Protein AF-A0A2W0CKG5-F1 (afdb_monomer_lite)

Structure (mmCIF, N/CA/C/O backbone):
data_AF-A0A2W0CKG5-F1
#
_entry.id   AF-A0A2W0CKG5-F1
#
loop_
_atom_site.group_PDB
_atom_site.id
_atom_site.type_symbol
_atom_site.label_atom_id
_atom_site.label_alt_id
_atom_site.label_comp_id
_atom_site.label_asym_id
_atom_site.label_entity_id
_atom_site.label_seq_id
_atom_site.pdbx_PDB_ins_code
_atom_site.Cartn_x
_atom_site.Cartn_y
_atom_site.Cartn_z
_atom_site.occupancy
_atom_site.B_iso_or_equiv
_atom_site.auth_seq_id
_atom_site.auth_comp_id
_atom_site.auth_asym_id
_atom_site.auth_atom_id
_atom_site.pdbx_PDB_model_num
ATOM 1 N N . MET A 1 1 ? 2.439 -8.573 1.326 1.00 82.44 1 MET A N 1
ATOM 2 C CA . MET A 1 1 ? 1.700 -9.614 0.577 1.00 82.44 1 MET A CA 1
ATOM 3 C C . MET A 1 1 ? 0.282 -9.139 0.289 1.00 82.44 1 MET A C 1
ATOM 5 O O . MET A 1 1 ? -0.323 -8.518 1.151 1.00 82.44 1 MET A O 1
ATOM 9 N N . ILE A 1 2 ? -0.257 -9.429 -0.896 1.00 81.19 2 ILE A N 1
ATOM 10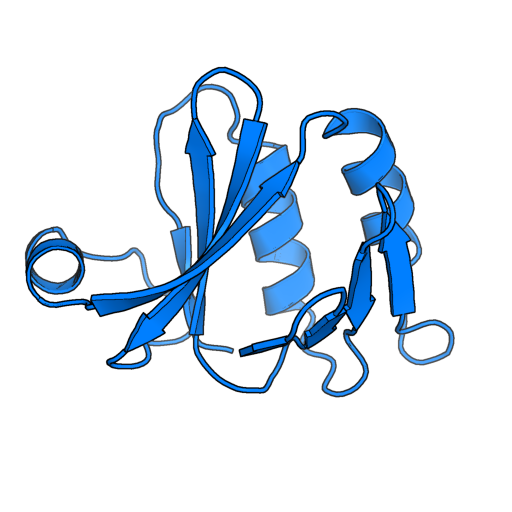 C CA . ILE A 1 2 ? -1.666 -9.159 -1.233 1.00 81.19 2 ILE A CA 1
ATOM 11 C C . ILE A 1 2 ? -2.391 -10.503 -1.351 1.00 81.19 2 ILE A C 1
ATOM 13 O O . ILE A 1 2 ? -1.943 -11.381 -2.090 1.00 81.19 2 ILE A O 1
ATOM 17 N N . ASN A 1 3 ? -3.503 -10.670 -0.643 1.00 83.94 3 ASN A N 1
ATOM 18 C CA . ASN A 1 3 ? -4.336 -11.869 -0.624 1.00 83.94 3 ASN A CA 1
ATOM 19 C C . ASN A 1 3 ? -5.791 -11.463 -0.784 1.00 83.94 3 ASN A C 1
ATOM 21 O O . ASN A 1 3 ? -6.326 -10.940 0.170 1.00 83.94 3 ASN A O 1
ATOM 25 N N . GLU A 1 4 ? -6.399 -11.709 -1.948 1.00 82.69 4 GLU A N 1
ATOM 26 C CA . GLU A 1 4 ? -7.819 -11.425 -2.227 1.00 82.69 4 GLU A CA 1
ATOM 27 C C . GLU A 1 4 ? -8.270 -10.031 -1.757 1.00 82.69 4 GLU A C 1
ATOM 29 O O . GLU A 1 4 ? -8.083 -9.064 -2.493 1.00 82.69 4 GLU A O 1
ATOM 34 N N . ASP A 1 5 ? -8.808 -9.931 -0.545 1.00 88.31 5 ASP A N 1
ATOM 35 C CA . ASP A 1 5 ? -9.335 -8.735 0.106 1.00 88.31 5 ASP A CA 1
ATOM 36 C C . ASP A 1 5 ? -8.412 -8.145 1.191 1.00 88.31 5 ASP A C 1
ATOM 38 O O . ASP A 1 5 ? -8.805 -7.220 1.891 1.00 88.31 5 ASP A O 1
ATOM 42 N N . ARG A 1 6 ? -7.187 -8.644 1.369 1.00 90.56 6 ARG A N 1
ATOM 43 C CA . ARG A 1 6 ? -6.262 -8.237 2.437 1.00 90.56 6 ARG A CA 1
ATOM 44 C C . ARG A 1 6 ? -4.865 -7.918 1.917 1.00 90.56 6 ARG A C 1
ATOM 46 O O . ARG A 1 6 ? -4.217 -8.722 1.246 1.00 90.56 6 ARG A O 1
ATOM 53 N N . ILE A 1 7 ? -4.354 -6.753 2.298 1.00 88.56 7 ILE A N 1
ATOM 54 C CA . ILE A 1 7 ? -2.980 -6.313 2.052 1.00 88.56 7 ILE A CA 1
ATOM 55 C C . ILE A 1 7 ? -2.237 -6.364 3.377 1.00 88.56 7 ILE A C 1
ATOM 57 O O . ILE A 1 7 ? -2.448 -5.526 4.248 1.00 88.56 7 ILE A O 1
ATOM 61 N N . VAL A 1 8 ? -1.367 -7.360 3.513 1.00 87.31 8 VAL A N 1
ATOM 62 C CA . VAL A 1 8 ? -0.539 -7.571 4.702 1.00 87.31 8 VAL A CA 1
ATOM 63 C C . VAL A 1 8 ? 0.813 -6.903 4.488 1.00 87.31 8 VAL A C 1
ATOM 65 O O . VAL A 1 8 ? 1.626 -7.360 3.673 1.00 87.31 8 VAL A O 1
ATOM 68 N N . PHE A 1 9 ? 1.043 -5.813 5.209 1.00 82.25 9 PHE A N 1
ATOM 69 C CA . PHE A 1 9 ? 2.326 -5.124 5.281 1.00 82.25 9 PHE A CA 1
ATOM 70 C C . PHE A 1 9 ? 3.268 -5.901 6.218 1.00 82.25 9 PHE A C 1
ATOM 72 O O . PHE A 1 9 ? 2.821 -6.645 7.089 1.00 82.25 9 PHE A O 1
ATOM 79 N N . GLY A 1 10 ? 4.581 -5.817 5.996 1.00 73.12 10 GLY A N 1
ATOM 80 C CA . GLY A 1 10 ? 5.568 -6.597 6.759 1.00 73.12 10 GLY A CA 1
ATOM 81 C C . GLY A 1 10 ? 5.867 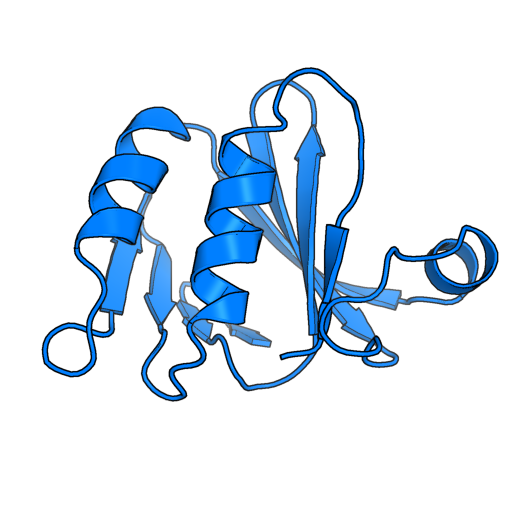-7.997 6.206 1.00 73.12 10 GLY A C 1
ATOM 82 O O . GLY A 1 10 ? 6.768 -8.667 6.694 1.00 73.12 10 GLY A O 1
ATOM 83 N N . MET A 1 11 ? 5.138 -8.461 5.183 1.00 75.50 11 MET A N 1
ATOM 84 C CA . MET A 1 11 ? 5.318 -9.795 4.590 1.00 75.50 11 MET A CA 1
ATOM 85 C C . MET A 1 11 ? 5.603 -9.696 3.086 1.00 75.50 11 MET A C 1
ATOM 87 O O . MET A 1 11 ? 4.704 -9.888 2.263 1.00 75.50 11 MET A O 1
ATOM 91 N N . GLY A 1 12 ? 6.842 -9.355 2.727 1.00 75.50 12 GLY A N 1
ATOM 92 C CA . GLY A 1 12 ? 7.289 -9.141 1.342 1.00 75.50 12 GLY A CA 1
ATOM 93 C C . GLY A 1 12 ? 7.306 -7.666 0.930 1.00 75.50 12 GLY A C 1
ATOM 94 O O . GLY A 1 12 ? 7.139 -6.780 1.758 1.00 75.50 12 GLY A O 1
ATOM 95 N N . THR A 1 13 ? 7.506 -7.400 -0.360 1.00 78.50 13 THR A N 1
ATOM 96 C CA . THR A 1 13 ? 7.707 -6.040 -0.894 1.00 78.50 13 THR A CA 1
ATOM 97 C C . THR A 1 13 ? 6.439 -5.542 -1.583 1.00 78.50 13 THR A C 1
ATOM 99 O O . THR A 1 13 ? 5.945 -6.185 -2.510 1.00 78.50 13 THR A O 1
ATOM 102 N N . ILE A 1 14 ? 5.888 -4.417 -1.115 1.00 80.69 14 ILE A N 1
ATOM 103 C CA . ILE A 1 14 ? 4.726 -3.752 -1.721 1.00 80.69 14 ILE A CA 1
ATOM 104 C C . ILE A 1 14 ? 5.194 -2.453 -2.372 1.00 80.69 14 ILE A C 1
ATOM 106 O O . ILE A 1 14 ? 5.475 -1.470 -1.697 1.00 80.69 14 ILE A O 1
ATOM 110 N N . LEU A 1 15 ? 5.242 -2.413 -3.697 1.00 78.62 15 LEU A N 1
ATOM 111 C CA . LEU A 1 15 ? 5.468 -1.170 -4.416 1.00 78.62 15 LEU A CA 1
ATOM 112 C C . LEU A 1 15 ? 4.205 -0.309 -4.375 1.00 78.62 15 LEU A C 1
ATOM 114 O O . LEU A 1 15 ? 3.111 -0.785 -4.683 1.00 78.62 15 LEU A O 1
ATOM 118 N N . VAL A 1 16 ? 4.377 0.958 -4.003 1.00 77.00 16 VAL A N 1
ATOM 119 C CA . VAL A 1 16 ? 3.303 1.947 -3.938 1.00 77.00 16 VAL A CA 1
ATOM 120 C C . VAL A 1 16 ? 3.472 2.907 -5.110 1.00 77.00 16 VAL A C 1
ATOM 122 O O . VAL A 1 16 ? 4.473 3.620 -5.216 1.00 77.00 16 VAL A O 1
ATOM 125 N N . GLY A 1 17 ? 2.492 2.920 -6.007 1.00 74.69 17 GLY A N 1
ATOM 126 C CA . GLY A 1 17 ? 2.468 3.787 -7.179 1.00 74.69 17 GLY A CA 1
ATOM 127 C C . GLY A 1 17 ? 1.149 4.533 -7.302 1.00 74.69 17 GLY A C 1
ATOM 128 O O . GLY A 1 17 ? 0.147 4.163 -6.695 1.00 74.69 17 GLY A O 1
ATOM 129 N N . THR A 1 18 ? 1.138 5.584 -8.114 1.00 70.88 18 THR A N 1
ATOM 130 C CA . THR A 1 18 ? -0.100 6.241 -8.536 1.00 70.88 18 THR A CA 1
ATOM 131 C C . THR A 1 18 ? -0.187 6.253 -10.055 1.00 70.88 18 THR A C 1
ATOM 133 O O . THR A 1 18 ? 0.789 6.547 -10.746 1.00 70.88 18 THR A O 1
ATOM 136 N N . TYR A 1 19 ? -1.360 5.919 -10.587 1.00 71.56 19 TYR A N 1
ATOM 137 C CA . TYR A 1 19 ? -1.649 5.958 -12.019 1.00 71.56 19 TYR A CA 1
ATOM 138 C C . TYR A 1 19 ? -3.057 6.505 -12.240 1.00 71.56 19 TYR A C 1
ATOM 140 O O . TYR A 1 19 ? -4.004 6.026 -11.625 1.00 71.56 19 TYR A O 1
ATOM 148 N N . ALA A 1 20 ? -3.205 7.521 -13.095 1.00 75.88 20 ALA A N 1
ATOM 149 C CA . ALA A 1 20 ? -4.506 8.094 -13.467 1.00 75.88 20 ALA A CA 1
ATOM 150 C C . ALA A 1 20 ? -5.442 8.397 -12.269 1.00 75.88 20 ALA A C 1
ATOM 152 O O . ALA A 1 20 ? -6.621 8.051 -12.296 1.00 75.88 20 ALA A O 1
ATOM 153 N N . LEU A 1 21 ? -4.916 9.035 -11.211 1.00 73.69 21 LEU A N 1
ATOM 154 C CA . LEU A 1 21 ? -5.638 9.330 -9.955 1.00 73.69 21 LEU A CA 1
ATOM 155 C C . LEU A 1 21 ? -6.083 8.093 -9.155 1.00 73.69 21 LEU A C 1
ATOM 157 O O . LEU A 1 21 ? -6.994 8.173 -8.335 1.00 73.69 21 LEU A O 1
ATOM 161 N N . THR A 1 22 ? -5.439 6.952 -9.373 1.00 81.62 22 THR A N 1
ATOM 162 C CA . THR A 1 22 ? -5.629 5.744 -8.569 1.00 81.62 22 THR A CA 1
ATOM 163 C C . THR A 1 22 ? -4.342 5.391 -7.842 1.00 81.62 22 THR A C 1
ATOM 165 O O . THR A 1 22 ? -3.250 5.603 -8.375 1.00 81.62 22 THR A O 1
ATOM 168 N N . LEU A 1 23 ? -4.466 4.875 -6.622 1.00 83.06 23 LEU A N 1
ATOM 169 C CA . LEU A 1 23 ? -3.362 4.261 -5.898 1.00 83.06 23 LEU A CA 1
ATOM 170 C C . LEU A 1 23 ? -3.237 2.813 -6.357 1.00 83.06 23 LEU A C 1
ATOM 172 O O . LEU A 1 23 ? -4.219 2.074 -6.353 1.00 83.06 23 LEU A O 1
ATOM 176 N N . GLU A 1 24 ? -2.027 2.400 -6.695 1.00 85.94 24 GLU A N 1
ATOM 177 C CA . GLU A 1 24 ? -1.694 1.023 -7.019 1.00 85.94 24 GLU A CA 1
ATOM 178 C C . GLU A 1 24 ? -0.739 0.469 -5.968 1.00 85.94 24 GLU A C 1
ATOM 180 O O . GLU A 1 24 ? 0.317 1.043 -5.698 1.00 85.94 24 GLU A O 1
ATOM 185 N N . LEU A 1 25 ? -1.115 -0.665 -5.386 1.00 86.00 25 LEU A N 1
ATOM 186 C CA . LEU A 1 25 ? -0.277 -1.446 -4.489 1.00 86.00 25 LEU A CA 1
ATOM 187 C C . LEU A 1 25 ? 0.086 -2.742 -5.200 1.00 86.00 25 LEU A C 1
ATOM 189 O O . LEU A 1 25 ? -0.795 -3.505 -5.596 1.00 86.00 25 LEU A O 1
ATOM 193 N N . MET A 1 26 ? 1.378 -2.983 -5.390 1.00 86.31 26 MET A N 1
ATOM 194 C CA . MET A 1 26 ? 1.884 -4.131 -6.139 1.00 86.31 26 MET A CA 1
ATOM 195 C C . MET A 1 26 ? 2.788 -4.974 -5.256 1.00 86.31 26 MET A C 1
ATOM 197 O O . MET A 1 26 ? 3.830 -4.513 -4.810 1.00 86.31 26 MET A O 1
ATOM 201 N N . HIS A 1 27 ? 2.405 -6.223 -5.018 1.00 87.31 27 HIS A N 1
ATOM 202 C CA . HIS A 1 27 ? 3.289 -7.206 -4.407 1.00 87.31 27 HIS A CA 1
ATOM 203 C C . HIS A 1 27 ? 4.279 -7.703 -5.458 1.00 87.31 27 HIS A C 1
ATOM 205 O O . HIS A 1 27 ? 3.834 -8.183 -6.502 1.00 87.31 27 HIS A O 1
ATOM 211 N N . ILE A 1 28 ? 5.580 -7.586 -5.197 1.00 85.31 28 ILE A N 1
ATOM 212 C CA . ILE A 1 28 ? 6.632 -7.863 -6.185 1.00 85.31 28 ILE A CA 1
ATOM 213 C C . ILE A 1 28 ? 7.676 -8.878 -5.701 1.00 85.31 28 ILE A C 1
ATOM 215 O O . ILE A 1 28 ? 7.817 -9.101 -4.500 1.00 85.31 28 ILE A O 1
ATOM 219 N N . ASP A 1 29 ? 8.392 -9.468 -6.660 1.00 83.62 29 ASP A N 1
ATOM 220 C CA . ASP A 1 29 ? 9.514 -10.400 -6.481 1.00 83.62 29 ASP A CA 1
ATOM 221 C C . ASP A 1 29 ? 10.621 -10.086 -7.514 1.00 83.62 29 ASP A C 1
ATOM 223 O O . ASP A 1 29 ? 10.287 -9.969 -8.695 1.00 83.62 29 ASP A O 1
ATOM 227 N N . PRO A 1 30 ? 11.906 -9.923 -7.141 1.00 82.06 30 PRO A N 1
ATOM 228 C CA . PRO A 1 30 ? 12.464 -10.023 -5.792 1.00 82.06 30 PRO A CA 1
ATOM 229 C C . PRO A 1 30 ? 12.000 -8.903 -4.861 1.00 82.06 30 PRO A C 1
ATOM 231 O O . PRO A 1 30 ? 11.500 -7.862 -5.293 1.00 82.06 30 PRO A O 1
ATOM 234 N N . SER A 1 31 ? 12.182 -9.122 -3.558 1.00 75.38 31 SER A N 1
ATOM 235 C CA . SER A 1 31 ? 11.999 -8.059 -2.574 1.00 75.38 31 SER A CA 1
ATOM 236 C C . SER A 1 31 ? 13.006 -6.931 -2.797 1.00 75.38 31 SER A C 1
ATOM 238 O O . SER A 1 31 ? 14.171 -7.185 -3.100 1.00 75.38 31 SER A O 1
ATOM 240 N N . ALA A 1 32 ? 12.558 -5.687 -2.639 1.00 69.12 32 ALA A N 1
ATOM 241 C CA . ALA A 1 32 ? 13.439 -4.525 -2.709 1.00 69.12 32 ALA A CA 1
ATOM 242 C C . ALA A 1 32 ? 14.273 -4.382 -1.421 1.00 69.12 32 ALA A C 1
ATOM 244 O O . ALA A 1 32 ? 14.199 -5.209 -0.513 1.00 69.12 32 ALA A O 1
ATOM 245 N N . VAL A 1 33 ? 15.055 -3.312 -1.314 1.00 65.75 33 VAL A N 1
ATOM 246 C CA . VAL A 1 33 ? 15.655 -2.887 -0.042 1.00 65.75 33 VAL A CA 1
ATOM 247 C C . VAL A 1 33 ? 14.779 -1.792 0.570 1.00 65.75 33 VAL A C 1
ATOM 249 O O . VAL A 1 33 ? 14.292 -0.897 -0.122 1.00 65.75 33 VAL A O 1
ATOM 252 N N . ILE A 1 34 ? 14.511 -1.893 1.874 1.00 58.56 34 ILE A N 1
ATOM 253 C CA . ILE A 1 34 ? 13.559 -1.031 2.587 1.00 58.56 34 ILE A CA 1
ATOM 254 C C . ILE A 1 34 ? 14.060 0.415 2.568 1.00 58.56 34 ILE A C 1
ATOM 256 O O . ILE A 1 34 ? 15.137 0.710 3.083 1.00 58.56 34 ILE A O 1
ATOM 260 N N . GLY A 1 35 ? 13.240 1.340 2.065 1.00 49.97 35 GLY A N 1
ATOM 261 C CA . GLY A 1 35 ? 13.533 2.776 2.095 1.00 49.97 35 GLY A CA 1
ATOM 262 C C . GLY A 1 35 ? 14.465 3.278 0.988 1.00 49.97 35 GLY A C 1
ATOM 263 O O . GLY A 1 35 ? 14.791 4.466 0.987 1.00 49.97 35 GLY A O 1
ATOM 264 N N . GLU A 1 36 ? 14.856 2.426 0.038 1.00 58.31 36 GLU A N 1
ATOM 265 C CA . GLU A 1 36 ? 15.612 2.843 -1.143 1.00 58.31 36 GLU A CA 1
ATOM 266 C C . GLU A 1 36 ? 14.692 3.265 -2.294 1.00 58.31 36 GLU A C 1
ATOM 268 O O . GLU A 1 36 ? 13.585 2.757 -2.477 1.00 58.31 36 GLU A O 1
ATOM 273 N N . THR A 1 37 ? 15.158 4.223 -3.098 1.00 61.34 37 THR A N 1
ATOM 274 C CA . THR A 1 37 ? 14.487 4.536 -4.363 1.00 61.34 37 THR A CA 1
ATOM 275 C C . THR A 1 37 ? 14.739 3.392 -5.332 1.00 61.34 37 THR A C 1
ATOM 277 O O . THR A 1 37 ? 15.887 3.037 -5.584 1.00 61.34 37 THR A O 1
ATOM 280 N N . ILE A 1 38 ? 13.672 2.843 -5.904 1.00 68.81 38 ILE A N 1
ATOM 281 C CA . ILE A 1 38 ? 13.772 1.773 -6.895 1.00 68.81 38 ILE A CA 1
ATOM 282 C C . ILE A 1 38 ? 14.471 2.299 -8.143 1.00 68.81 38 ILE A C 1
ATOM 284 O O . ILE A 1 38 ? 14.012 3.256 -8.771 1.00 68.81 38 ILE A O 1
ATOM 288 N N . SER A 1 39 ? 15.597 1.676 -8.491 1.00 71.31 39 SER A N 1
ATOM 289 C CA . SER A 1 39 ? 16.293 1.953 -9.741 1.00 71.31 39 SER A CA 1
ATOM 290 C C . SER A 1 39 ? 15.490 1.417 -10.927 1.00 71.31 39 SER A C 1
ATOM 292 O O . SER A 1 39 ? 14.666 0.509 -10.795 1.00 71.31 39 SER A O 1
ATOM 294 N N . LYS A 1 40 ? 15.753 1.963 -12.116 1.00 72.25 40 LYS A N 1
ATOM 295 C CA . LYS A 1 40 ? 15.143 1.464 -13.351 1.00 72.25 40 LYS A CA 1
ATOM 296 C C . LYS A 1 40 ? 15.466 -0.019 -13.574 1.00 72.25 40 LYS A C 1
ATOM 298 O O . LYS A 1 40 ? 14.561 -0.789 -13.856 1.00 72.25 40 LYS A O 1
ATOM 303 N N . ASP A 1 41 ? 16.711 -0.422 -13.341 1.00 74.12 41 ASP A N 1
ATOM 304 C CA . ASP A 1 41 ? 17.158 -1.808 -13.524 1.00 74.12 41 ASP A CA 1
ATOM 305 C C . ASP A 1 41 ? 16.434 -2.789 -12.584 1.00 74.12 41 ASP A C 1
ATOM 307 O O . ASP A 1 41 ? 16.123 -3.919 -12.965 1.00 74.12 41 ASP A O 1
ATOM 311 N N . PHE A 1 42 ? 16.107 -2.358 -11.361 1.00 78.38 42 PHE A N 1
ATOM 312 C CA . PHE A 1 42 ? 15.271 -3.148 -10.456 1.00 78.38 42 PHE A CA 1
ATOM 313 C C . PHE A 1 42 ? 13.824 -3.226 -10.963 1.00 78.38 42 PHE A C 1
ATOM 315 O O . PHE A 1 42 ? 13.225 -4.296 -10.964 1.00 78.38 42 PHE A O 1
ATOM 322 N N . SER A 1 43 ? 13.267 -2.110 -11.443 1.00 74.88 43 SER A N 1
ATOM 323 C CA . SER A 1 43 ? 11.921 -2.076 -12.034 1.00 74.88 43 SER A CA 1
ATOM 324 C C . SER A 1 43 ? 11.792 -2.987 -13.264 1.00 74.88 43 SER A C 1
ATOM 326 O O . SER A 1 43 ? 10.779 -3.660 -13.437 1.00 74.88 43 SER A O 1
ATOM 328 N N . ASP A 1 44 ? 12.843 -3.068 -14.082 1.00 78.81 44 ASP A N 1
ATOM 329 C CA . ASP A 1 44 ? 12.877 -3.903 -15.287 1.00 78.81 44 ASP A CA 1
ATOM 330 C C . AS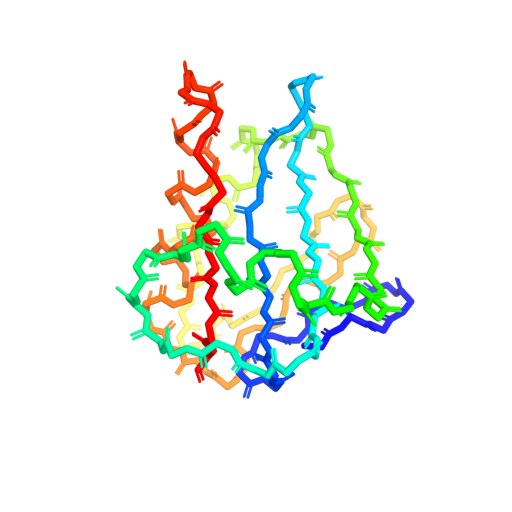P A 1 44 ? 13.069 -5.400 -14.960 1.00 78.81 44 ASP A C 1
ATOM 332 O O . ASP A 1 44 ? 12.730 -6.262 -15.773 1.00 78.81 44 ASP A O 1
ATOM 336 N N . SER A 1 45 ? 13.589 -5.727 -13.771 1.00 79.88 45 SER A N 1
ATOM 337 C CA . SER A 1 45 ? 13.831 -7.108 -13.325 1.00 79.88 45 SER A CA 1
ATOM 338 C C . SER A 1 45 ? 12.796 -7.642 -12.331 1.00 79.88 45 SER A C 1
ATOM 340 O O . SER A 1 45 ? 12.741 -8.854 -12.110 1.00 79.88 45 SER A O 1
ATOM 342 N N . MET A 1 46 ? 11.954 -6.782 -11.750 1.00 84.88 46 MET A N 1
ATOM 343 C CA . MET A 1 46 ? 10.904 -7.208 -10.827 1.00 84.88 46 MET A CA 1
ATOM 344 C C . MET A 1 46 ? 9.708 -7.832 -11.554 1.00 84.88 46 MET A C 1
ATOM 346 O O . MET A 1 46 ? 9.260 -7.394 -12.614 1.00 84.88 46 MET A O 1
ATOM 350 N N . LYS A 1 47 ? 9.110 -8.829 -10.913 1.00 86.56 47 LYS A N 1
ATOM 351 C CA . LYS A 1 47 ? 7.839 -9.426 -11.294 1.00 86.56 47 LYS A CA 1
ATOM 352 C C . LYS A 1 47 ? 6.752 -8.954 -10.342 1.00 86.56 47 LYS A C 1
ATOM 354 O O . LYS A 1 47 ? 6.860 -9.128 -9.132 1.00 86.56 47 LYS A O 1
ATOM 359 N N . VAL A 1 48 ? 5.654 -8.437 -10.887 1.00 87.88 48 VAL A N 1
ATOM 360 C CA . VAL A 1 48 ? 4.438 -8.183 -10.104 1.00 87.88 48 VAL A CA 1
ATOM 361 C C . VAL A 1 48 ? 3.718 -9.509 -9.867 1.00 87.88 48 VAL A C 1
ATOM 363 O O . VAL A 1 48 ? 3.234 -10.145 -10.801 1.00 87.88 48 VAL A O 1
ATOM 366 N N . LEU A 1 49 ? 3.654 -9.934 -8.608 1.00 88.50 49 LEU A N 1
ATOM 367 C CA . LEU A 1 49 ? 2.954 -11.141 -8.178 1.00 88.50 49 LEU A CA 1
ATOM 368 C C . LEU A 1 49 ? 1.447 -10.908 -8.069 1.00 88.50 49 LEU A C 1
ATOM 370 O O . LEU A 1 49 ? 0.660 -11.739 -8.515 1.00 88.50 49 LEU A O 1
ATOM 374 N N . LYS A 1 50 ? 1.045 -9.785 -7.461 1.00 90.12 50 LYS A N 1
ATOM 375 C CA . LYS A 1 50 ? -0.354 -9.345 -7.343 1.00 90.12 50 LYS A CA 1
ATOM 376 C C . LYS A 1 50 ? -0.442 -7.826 -7.296 1.00 90.12 50 LYS A C 1
ATOM 378 O O . LYS A 1 50 ? 0.509 -7.160 -6.893 1.00 90.12 50 LYS A O 1
ATOM 383 N N . LYS A 1 51 ? -1.607 -7.293 -7.659 1.00 89.75 51 LYS A N 1
ATOM 384 C CA . LYS A 1 51 ? -1.884 -5.858 -7.715 1.00 89.75 51 LYS A CA 1
ATOM 385 C C . LYS A 1 51 ? -3.267 -5.554 -7.144 1.00 89.75 51 LYS A C 1
ATOM 387 O O . LYS A 1 51 ? -4.215 -6.276 -7.434 1.00 89.75 51 LYS A O 1
ATOM 392 N N . ALA A 1 52 ? -3.361 -4.477 -6.374 1.00 88.44 52 ALA A N 1
ATOM 393 C CA . ALA A 1 52 ? -4.605 -3.885 -5.898 1.00 88.44 52 ALA A CA 1
ATOM 394 C C . ALA A 1 52 ? -4.653 -2.406 -6.302 1.00 88.44 52 ALA A C 1
ATOM 396 O O . ALA A 1 52 ? -3.627 -1.722 -6.274 1.00 88.44 52 ALA A O 1
ATOM 397 N N . THR A 1 53 ? -5.833 -1.919 -6.683 1.00 88.81 53 THR A N 1
ATOM 398 C CA . THR A 1 53 ? -6.023 -0.555 -7.191 1.00 88.81 53 THR A CA 1
ATOM 399 C C . THR A 1 53 ? -7.179 0.125 -6.469 1.00 88.81 53 THR A C 1
ATOM 401 O O . THR A 1 53 ? -8.269 -0.434 -6.385 1.00 88.81 53 THR A O 1
ATOM 404 N N . PHE A 1 54 ? -6.948 1.352 -6.002 1.00 86.38 54 PHE A N 1
ATOM 405 C CA . PHE A 1 54 ? -7.880 2.124 -5.180 1.00 86.38 54 PHE A CA 1
ATOM 406 C C . PHE A 1 54 ? -8.118 3.507 -5.778 1.00 86.38 54 PHE A C 1
ATOM 408 O O . PHE A 1 54 ? -7.186 4.161 -6.247 1.00 86.38 54 PHE A O 1
ATOM 415 N N . LYS A 1 55 ? -9.364 3.979 -5.751 1.00 83.69 55 LYS A N 1
ATOM 416 C CA . LYS A 1 55 ? -9.761 5.280 -6.317 1.00 83.69 55 LYS A CA 1
ATOM 417 C C . LYS A 1 55 ? -9.893 6.357 -5.241 1.00 83.69 55 LYS A C 1
ATOM 419 O O . LYS A 1 55 ? -9.672 7.534 -5.518 1.00 83.69 55 LYS A O 1
ATOM 424 N N . LYS A 1 56 ? -10.246 5.995 -4.004 1.00 78.44 56 LYS A N 1
ATOM 425 C CA . LYS A 1 56 ? -10.617 6.959 -2.947 1.00 78.44 56 LYS A CA 1
ATOM 426 C C . LYS A 1 56 ? -9.443 7.395 -2.059 1.00 78.44 56 LYS A C 1
ATOM 428 O O . LYS A 1 56 ? -9.524 7.347 -0.831 1.00 78.44 56 LYS A O 1
ATOM 433 N N . MET A 1 57 ? -8.379 7.913 -2.672 1.00 73.62 57 MET A N 1
ATOM 434 C CA . MET A 1 57 ? -7.101 8.229 -2.005 1.00 73.62 57 MET A CA 1
ATOM 435 C C . MET A 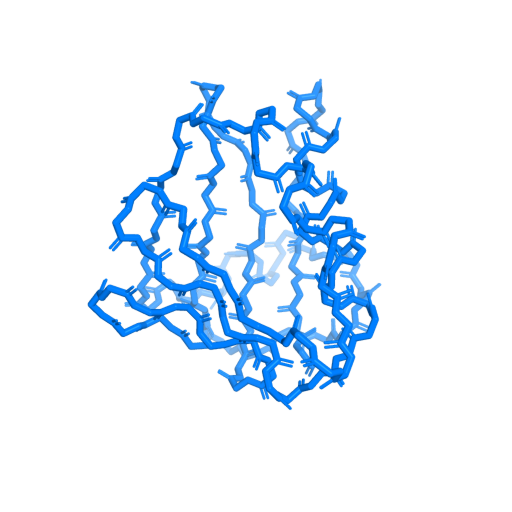1 57 ? -7.194 9.209 -0.818 1.00 73.62 57 MET A C 1
ATOM 437 O O . MET A 1 57 ? -6.458 9.051 0.150 1.00 73.62 57 MET A O 1
ATOM 441 N N . LEU A 1 58 ? -8.101 10.195 -0.847 1.00 71.75 58 LEU A N 1
ATOM 442 C CA . LEU A 1 58 ? -8.236 11.166 0.255 1.00 71.75 58 LEU A CA 1
ATOM 443 C C . LEU A 1 58 ? -8.648 10.483 1.566 1.00 71.75 58 LEU A C 1
ATOM 445 O O . LEU A 1 58 ? -7.962 10.604 2.573 1.00 71.75 58 LEU A O 1
ATOM 449 N N . SER A 1 59 ? -9.702 9.665 1.516 1.00 81.56 59 SER A N 1
ATOM 450 C CA . SER A 1 59 ? -10.168 8.904 2.684 1.00 81.56 59 SER A CA 1
ATOM 451 C C . SER A 1 59 ? -9.186 7.821 3.143 1.00 81.56 59 SER A C 1
ATOM 453 O O . SER A 1 59 ? -9.305 7.308 4.254 1.00 81.56 59 SER A O 1
ATOM 455 N N . LEU A 1 60 ? -8.227 7.443 2.291 1.00 83.56 60 LEU A N 1
ATOM 456 C CA . LEU A 1 60 ? -7.166 6.512 2.654 1.00 83.56 60 LEU A CA 1
ATOM 457 C C . LEU A 1 60 ? -6.108 7.188 3.536 1.00 83.56 60 LEU A C 1
ATOM 459 O O . LEU A 1 60 ? -5.656 6.575 4.497 1.00 83.56 60 LE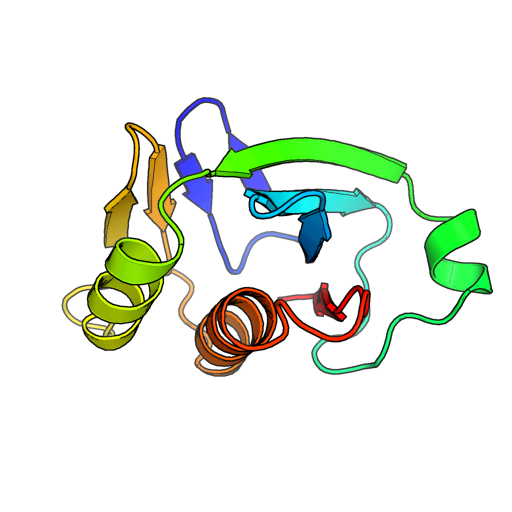U A O 1
ATOM 463 N N . ALA A 1 61 ? -5.745 8.444 3.253 1.00 81.12 61 ALA A N 1
ATOM 464 C CA . ALA A 1 61 ? -4.789 9.194 4.071 1.00 81.12 61 ALA A CA 1
ATOM 465 C C . ALA A 1 61 ? -5.282 9.365 5.517 1.00 81.12 61 ALA A C 1
ATOM 467 O O . ALA A 1 61 ? -4.515 9.140 6.454 1.00 81.12 61 ALA A O 1
ATOM 468 N N . ASP A 1 62 ? -6.565 9.696 5.693 1.00 85.25 62 ASP A N 1
ATOM 469 C CA . ASP A 1 62 ? -7.173 9.850 7.018 1.00 85.25 62 ASP A CA 1
ATOM 470 C C . ASP A 1 62 ? -7.120 8.535 7.806 1.00 85.25 62 ASP A C 1
ATOM 472 O O . ASP A 1 62 ? -6.691 8.515 8.959 1.00 85.25 62 ASP A O 1
ATOM 476 N N . LYS A 1 63 ? -7.469 7.413 7.162 1.00 88.12 63 LYS A N 1
ATOM 477 C CA . LYS A 1 63 ? -7.404 6.073 7.768 1.00 88.12 63 LYS A CA 1
ATOM 478 C C . LYS A 1 63 ? -5.979 5.661 8.132 1.00 88.12 63 LYS A C 1
ATOM 480 O O . LYS A 1 63 ? -5.763 5.143 9.221 1.00 88.12 63 LYS A O 1
ATOM 485 N N . LEU A 1 64 ? -5.003 5.944 7.268 1.00 86.00 64 LEU A N 1
ATOM 486 C CA . LEU A 1 64 ? -3.589 5.667 7.540 1.00 86.00 64 LEU A CA 1
ATOM 487 C C . LEU A 1 64 ? -3.069 6.439 8.758 1.00 86.00 64 LEU A C 1
ATOM 489 O O . LEU A 1 64 ? -2.258 5.904 9.504 1.00 86.00 64 LEU A O 1
ATOM 493 N N . SER A 1 65 ? -3.555 7.663 8.997 1.00 85.81 65 SER A N 1
ATOM 494 C CA . SER A 1 65 ? -3.158 8.460 10.170 1.00 85.81 65 SER A CA 1
ATOM 495 C C . SER A 1 65 ? -3.671 7.908 11.508 1.00 85.81 65 SER A C 1
ATOM 497 O O . SER A 1 65 ? -3.183 8.306 12.561 1.00 85.81 65 SER A O 1
ATOM 499 N N . GLN A 1 66 ? -4.641 6.990 11.467 1.00 88.00 66 GLN A N 1
ATOM 500 C CA . GLN A 1 66 ? -5.233 6.341 12.641 1.00 88.00 66 GLN A CA 1
ATOM 501 C C . GLN A 1 66 ? -4.613 4.967 12.942 1.00 88.00 66 GLN A C 1
ATOM 503 O O . GLN A 1 66 ? -5.001 4.323 13.922 1.00 88.00 66 GLN A O 1
ATOM 508 N N . VAL A 1 67 ? -3.678 4.502 12.104 1.00 87.25 67 VAL A N 1
ATOM 509 C CA . VAL A 1 67 ? -2.977 3.233 12.318 1.00 87.25 67 VAL A CA 1
ATOM 510 C C . VAL A 1 67 ? -1.998 3.391 13.475 1.00 87.25 67 VAL A C 1
ATOM 512 O O . VAL A 1 67 ? -1.215 4.335 13.523 1.00 87.25 67 VAL A O 1
ATOM 515 N N . SER A 1 68 ? -2.045 2.453 14.411 1.00 85.50 68 SER A N 1
ATOM 516 C CA . SER A 1 68 ? -1.146 2.378 15.567 1.00 85.50 68 SER A CA 1
ATOM 517 C C . SER A 1 68 ? -0.995 0.923 16.007 1.00 85.50 68 SER A C 1
ATOM 519 O O . SER A 1 68 ? -1.732 0.062 15.532 1.00 85.50 68 SER A O 1
ATOM 521 N N . GLU A 1 69 ? -0.096 0.628 16.947 1.00 83.06 69 GLU A N 1
ATOM 522 C CA . GLU A 1 69 ? 0.048 -0.733 17.492 1.00 83.06 69 GLU A CA 1
ATOM 523 C C . GLU A 1 69 ? -1.266 -1.283 18.083 1.00 83.06 69 GLU A C 1
ATOM 525 O O . GLU A 1 69 ? -1.574 -2.461 17.921 1.00 83.06 69 GLU A O 1
ATOM 530 N N . GLY A 1 70 ? -2.081 -0.427 18.716 1.00 86.44 70 GLY A N 1
ATOM 531 C CA . GLY A 1 70 ? -3.393 -0.803 19.262 1.00 86.44 70 GLY A CA 1
ATOM 532 C C . GLY A 1 70 ? -4.522 -0.861 18.226 1.00 86.44 70 GLY A C 1
ATOM 533 O O . GLY A 1 70 ? -5.589 -1.398 18.516 1.00 86.44 70 GLY A O 1
ATOM 534 N N . ASN A 1 71 ? -4.300 -0.317 17.026 1.00 88.56 71 ASN A N 1
ATOM 535 C CA . ASN A 1 71 ? -5.245 -0.332 15.911 1.00 88.56 71 ASN A CA 1
ATOM 536 C C . ASN A 1 71 ? -4.497 -0.515 14.574 1.00 88.56 71 ASN A C 1
ATOM 538 O O . ASN A 1 71 ? -4.359 0.442 13.804 1.00 88.56 71 ASN A O 1
ATOM 542 N N . PRO A 1 72 ? -3.954 -1.716 14.301 1.00 89.50 72 PRO A N 1
ATOM 543 C CA . PRO A 1 72 ? -3.031 -1.925 13.188 1.00 89.50 72 PRO A CA 1
ATOM 544 C C . PRO A 1 72 ? -3.738 -2.187 11.853 1.00 89.50 72 PRO A C 1
ATOM 546 O O . PRO A 1 72 ? -3.078 -2.310 10.824 1.00 89.50 72 PRO A O 1
ATOM 549 N N . THR A 1 73 ? -5.067 -2.314 11.839 1.00 92.06 73 THR A N 1
ATOM 550 C CA . THR A 1 73 ? -5.816 -2.701 10.639 1.00 92.06 73 THR A CA 1
ATOM 551 C C . THR A 1 73 ? -6.991 -1.778 10.370 1.00 92.06 73 THR A C 1
ATOM 553 O O . THR A 1 73 ? -7.669 -1.356 11.302 1.00 92.06 73 THR A O 1
ATOM 556 N N . PHE A 1 74 ? -7.301 -1.537 9.100 1.00 93.12 74 PHE A N 1
ATOM 557 C CA . PHE A 1 74 ? -8.530 -0.852 8.700 1.00 93.12 74 PHE A CA 1
ATOM 558 C C . PHE A 1 74 ? -9.029 -1.363 7.351 1.00 93.12 74 PHE A C 1
ATOM 560 O O . PHE A 1 74 ? -8.257 -1.869 6.542 1.00 93.12 74 PHE A O 1
ATOM 567 N N . GLU A 1 75 ? -10.317 -1.182 7.071 1.00 92.88 75 GLU A N 1
ATOM 568 C CA . GLU A 1 75 ? -10.891 -1.491 5.760 1.00 92.88 75 GLU A CA 1
ATOM 569 C C . GLU A 1 75 ? -10.940 -0.241 4.870 1.00 92.88 75 GLU A C 1
ATOM 571 O O . GLU A 1 75 ? -11.315 0.852 5.312 1.00 92.88 75 GLU A O 1
ATOM 576 N N . HIS A 1 76 ? -10.601 -0.383 3.592 1.00 90.19 76 HIS A N 1
ATOM 577 C CA . HIS A 1 76 ? -10.722 0.643 2.569 1.00 90.19 76 HIS A CA 1
ATOM 578 C C . HIS A 1 76 ? -11.150 0.030 1.231 1.00 90.19 76 HIS A C 1
ATOM 580 O O . HIS A 1 76 ? -10.466 -0.828 0.687 1.00 90.19 76 HIS A O 1
ATOM 586 N N . GLU A 1 77 ? -12.289 0.490 0.703 1.00 89.44 77 GLU A N 1
ATOM 587 C CA . GLU A 1 77 ? -12.888 -0.012 -0.547 1.00 89.44 77 GLU A CA 1
ATOM 588 C C . GLU A 1 77 ? -13.044 -1.547 -0.582 1.00 89.44 77 GLU A C 1
ATOM 590 O O . GLU A 1 77 ? -12.768 -2.176 -1.598 1.00 89.44 77 GLU A O 1
ATOM 595 N N . GLY A 1 78 ? -13.487 -2.150 0.531 1.00 87.75 78 GLY A N 1
ATOM 596 C CA . GLY A 1 78 ? -13.657 -3.602 0.647 1.00 87.75 78 GLY A CA 1
ATOM 597 C C . GLY A 1 78 ? -12.349 -4.380 0.803 1.00 87.75 78 GLY A C 1
ATOM 598 O O . GLY A 1 78 ? -12.370 -5.603 0.753 1.00 87.75 78 GLY A O 1
ATOM 599 N N . CYS A 1 79 ? -11.219 -3.688 0.980 1.00 90.69 79 CYS A N 1
ATOM 600 C CA . CYS A 1 79 ? -9.917 -4.293 1.218 1.00 90.69 79 CYS A CA 1
ATOM 601 C C . CYS A 1 79 ? -9.414 -3.962 2.627 1.00 90.69 79 CYS A C 1
ATOM 603 O O . CYS A 1 79 ? -9.362 -2.799 3.024 1.00 90.69 79 CYS A O 1
ATOM 605 N N . ILE A 1 80 ? -8.979 -4.969 3.371 1.00 92.25 80 ILE A N 1
ATOM 606 C CA . ILE A 1 80 ? -8.334 -4.836 4.671 1.00 92.25 80 ILE A CA 1
ATOM 607 C C . ILE A 1 80 ? -6.862 -4.480 4.460 1.00 92.25 80 ILE A C 1
ATOM 609 O O . ILE A 1 80 ? -6.107 -5.216 3.830 1.00 92.25 80 ILE A O 1
ATOM 613 N N . PHE A 1 81 ? -6.443 -3.356 5.021 1.00 91.25 81 PHE A N 1
ATOM 614 C CA . PHE A 1 81 ? -5.046 -2.984 5.173 1.00 91.25 81 PHE A CA 1
ATOM 615 C C . PHE A 1 81 ? -4.589 -3.480 6.537 1.00 91.25 81 PHE A C 1
ATOM 617 O O . PHE A 1 81 ? -5.182 -3.122 7.553 1.00 91.25 81 PHE A O 1
ATOM 624 N N . ASP A 1 82 ? -3.561 -4.318 6.554 1.00 90.06 82 ASP A N 1
ATOM 625 C CA . ASP A 1 82 ? -3.089 -5.009 7.744 1.00 90.06 82 ASP A CA 1
ATOM 626 C C . ASP A 1 82 ? -1.627 -4.662 8.036 1.00 90.06 82 ASP A C 1
ATOM 628 O O . ASP A 1 82 ? -0.714 -5.133 7.354 1.00 90.06 82 ASP A O 1
ATOM 632 N N . PHE A 1 83 ? -1.422 -3.837 9.063 1.00 88.00 83 PHE A N 1
ATOM 633 C CA . PHE A 1 83 ? -0.119 -3.435 9.585 1.00 88.00 83 PHE A CA 1
ATOM 634 C C . PHE A 1 83 ? 0.223 -4.149 10.903 1.00 88.00 83 PHE A C 1
ATOM 636 O O . PHE A 1 83 ? 0.966 -3.594 11.705 1.00 88.00 83 PHE A O 1
ATOM 643 N N . THR A 1 84 ? -0.293 -5.358 11.174 1.00 85.00 84 THR A N 1
ATOM 644 C CA . THR A 1 84 ? 0.026 -6.097 12.414 1.00 85.00 84 THR A CA 1
ATOM 645 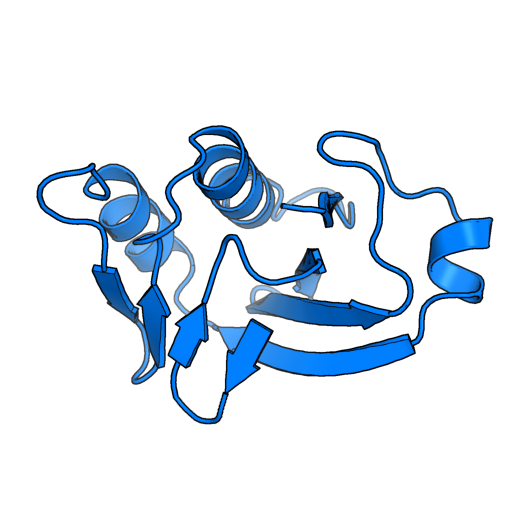C C . THR A 1 84 ? 1.527 -6.377 12.560 1.00 85.00 84 THR A C 1
ATOM 647 O O . THR A 1 84 ? 2.047 -6.348 13.672 1.00 85.00 84 THR A O 1
ATOM 650 N N . ASN A 1 85 ? 2.257 -6.556 11.454 1.00 75.62 85 ASN A N 1
ATOM 651 C CA . ASN A 1 85 ? 3.727 -6.560 11.443 1.00 75.62 85 ASN A CA 1
ATOM 652 C C . ASN A 1 85 ? 4.253 -5.130 11.253 1.00 75.62 85 ASN A C 1
ATOM 654 O O . ASN A 1 85 ? 4.856 -4.792 10.232 1.00 75.62 85 ASN A O 1
ATOM 658 N N . TYR A 1 86 ? 3.909 -4.274 12.210 1.00 63.62 86 TYR A N 1
ATOM 659 C CA . TYR A 1 86 ? 4.017 -2.826 12.112 1.00 63.62 86 TYR A CA 1
ATOM 660 C C . TYR A 1 86 ? 5.458 -2.351 11.876 1.00 63.62 86 TYR A C 1
ATOM 662 O O . TYR A 1 86 ? 6.388 -2.715 12.591 1.00 63.62 86 TYR A O 1
ATOM 670 N N . ASN A 1 87 ? 5.625 -1.476 10.888 1.00 69.94 87 ASN A N 1
ATOM 671 C CA . ASN A 1 87 ? 6.839 -0.704 10.651 1.00 69.94 87 ASN A CA 1
ATOM 672 C C . ASN A 1 87 ? 6.391 0.697 10.222 1.00 69.94 87 ASN A C 1
ATOM 674 O O . ASN A 1 87 ? 5.740 0.833 9.184 1.00 69.94 87 ASN A O 1
ATOM 678 N N . GLU A 1 88 ? 6.732 1.736 10.991 1.00 72.44 88 GLU A N 1
ATOM 679 C CA . GLU A 1 88 ? 6.336 3.128 10.707 1.00 72.44 88 GLU A CA 1
ATOM 680 C C . GLU A 1 88 ? 6.702 3.557 9.281 1.00 72.44 88 GLU A C 1
ATOM 682 O O . GLU A 1 88 ? 5.927 4.239 8.606 1.00 72.44 88 GLU A O 1
ATOM 687 N N . LYS A 1 89 ? 7.833 3.060 8.762 1.00 71.56 89 LYS A N 1
ATOM 688 C CA . LYS A 1 89 ? 8.274 3.328 7.387 1.00 71.56 89 LYS A CA 1
ATOM 689 C C . LYS A 1 89 ? 7.291 2.810 6.335 1.00 71.56 89 LYS A C 1
ATOM 691 O O . LYS A 1 89 ? 7.199 3.393 5.256 1.00 71.56 89 LYS A O 1
ATOM 696 N N . SER A 1 90 ? 6.542 1.748 6.636 1.00 70.25 90 SER A N 1
ATOM 697 C CA . SER A 1 90 ? 5.513 1.212 5.737 1.00 70.25 90 SER A CA 1
ATOM 698 C C . SER A 1 90 ? 4.331 2.172 5.620 1.00 70.25 90 SER A C 1
ATOM 700 O O . SER A 1 90 ? 3.884 2.457 4.510 1.00 70.25 90 SER A O 1
ATOM 702 N N . ILE A 1 91 ? 3.867 2.737 6.739 1.00 74.88 91 ILE A N 1
ATOM 703 C CA . ILE A 1 91 ? 2.790 3.740 6.736 1.00 74.88 91 ILE A CA 1
ATOM 704 C C . ILE A 1 91 ? 3.258 5.004 6.031 1.00 74.88 91 ILE A C 1
ATOM 706 O O . ILE A 1 91 ? 2.561 5.508 5.150 1.00 74.88 91 ILE A O 1
ATOM 710 N N . GLU A 1 92 ? 4.458 5.489 6.360 1.00 75.94 92 GLU A N 1
ATOM 711 C CA . GLU A 1 92 ? 5.030 6.661 5.705 1.00 75.94 92 GLU A CA 1
ATOM 712 C C . GLU A 1 92 ? 5.088 6.509 4.194 1.00 75.94 92 GLU A C 1
ATOM 714 O O . GLU A 1 92 ? 4.854 7.474 3.475 1.00 75.94 92 GLU A O 1
ATOM 719 N N . ALA A 1 93 ? 5.430 5.332 3.689 1.00 71.94 93 ALA A N 1
ATOM 720 C CA . ALA A 1 93 ? 5.597 5.145 2.264 1.00 71.94 93 ALA A CA 1
ATOM 721 C C . ALA A 1 93 ? 4.269 4.956 1.523 1.00 71.94 93 ALA A C 1
ATOM 723 O O . ALA A 1 93 ? 4.132 5.485 0.418 1.00 71.94 93 ALA A O 1
ATOM 724 N N . VAL A 1 94 ? 3.254 4.343 2.145 1.00 74.81 94 VAL A N 1
ATOM 725 C CA . VAL A 1 94 ? 1.883 4.406 1.608 1.00 74.81 94 VAL A CA 1
ATOM 726 C C . VAL A 1 94 ? 1.386 5.856 1.613 1.00 74.81 94 VAL A C 1
ATOM 728 O O . VAL A 1 94 ? 0.883 6.332 0.598 1.00 74.81 94 VAL A O 1
ATOM 731 N N . LEU A 1 95 ? 1.607 6.605 2.699 1.00 76.81 95 LEU A N 1
ATOM 732 C CA . LEU A 1 95 ? 1.275 8.032 2.785 1.00 76.81 95 LEU A CA 1
ATOM 733 C C . LEU A 1 95 ? 2.030 8.870 1.751 1.00 76.81 95 LEU A C 1
ATOM 735 O O . LEU A 1 95 ? 1.440 9.764 1.148 1.00 76.81 95 LEU A O 1
ATOM 739 N N . LYS A 1 96 ? 3.317 8.593 1.519 1.00 72.06 96 LYS A N 1
ATOM 740 C CA . LYS A 1 96 ? 4.105 9.223 0.456 1.00 72.06 96 LYS A CA 1
ATOM 741 C C . LYS A 1 96 ? 3.466 8.909 -0.891 1.00 72.06 96 LYS A C 1
ATOM 743 O O . LYS A 1 96 ? 3.184 9.851 -1.612 1.00 72.06 96 LYS A O 1
ATOM 748 N N . GLY A 1 97 ? 3.134 7.658 -1.207 1.00 67.25 97 GLY A N 1
ATOM 749 C CA . GLY A 1 97 ? 2.431 7.316 -2.450 1.00 67.25 97 GLY A CA 1
ATOM 750 C C . GLY A 1 97 ? 1.106 8.067 -2.626 1.00 67.25 97 GLY A C 1
ATOM 751 O O . GLY A 1 97 ? 0.858 8.638 -3.685 1.00 67.25 97 GLY A O 1
ATOM 752 N N . VAL A 1 98 ? 0.304 8.161 -1.562 1.00 70.31 98 VAL A N 1
ATOM 753 C CA . VAL A 1 98 ? -0.958 8.921 -1.548 1.00 70.31 98 VAL A CA 1
ATOM 754 C C . VAL A 1 98 ? -0.733 10.433 -1.699 1.00 70.31 98 VAL A C 1
ATOM 756 O O . VAL A 1 98 ? -1.542 11.107 -2.325 1.00 70.31 98 VAL A O 1
ATOM 759 N N . ARG A 1 99 ? 0.353 10.999 -1.157 1.00 67.31 99 ARG A N 1
ATOM 760 C CA . ARG A 1 99 ? 0.673 12.439 -1.252 1.00 67.31 99 ARG A CA 1
ATOM 761 C C . ARG A 1 99 ? 1.408 12.811 -2.546 1.00 67.31 99 ARG A C 1
ATOM 763 O O . ARG A 1 99 ? 1.231 13.916 -3.050 1.00 67.31 99 ARG A O 1
ATOM 770 N N . PHE A 1 100 ? 2.191 11.901 -3.123 1.00 62.09 100 PHE A N 1
ATOM 771 C CA . PHE A 1 100 ? 2.964 12.081 -4.360 1.00 62.09 100 PHE A CA 1
ATOM 772 C C . PHE A 1 100 ? 2.133 11.823 -5.636 1.00 62.09 100 PHE A C 1
ATOM 774 O O . PHE A 1 100 ? 2.666 11.388 -6.656 1.00 62.09 100 PHE A O 1
ATOM 781 N N . ILE A 1 101 ? 0.844 12.185 -5.624 1.00 51.75 101 ILE A N 1
ATOM 782 C CA . ILE A 1 101 ? -0.066 12.159 -6.791 1.00 51.75 101 ILE A CA 1
ATOM 783 C C . ILE A 1 101 ? 0.470 12.994 -7.978 1.00 51.75 101 ILE A C 1
ATOM 785 O O . ILE A 1 101 ? 0.070 12.784 -9.119 1.00 51.75 101 ILE A O 1
ATOM 789 N N . VAL A 1 102 ? 1.403 13.924 -7.741 1.00 43.06 102 VAL A N 1
ATOM 790 C CA . VAL A 1 102 ? 1.807 14.950 -8.721 1.00 43.06 102 VAL A CA 1
ATOM 791 C C . VAL A 1 102 ? 3.063 14.590 -9.542 1.00 43.06 102 VAL A C 1
ATOM 793 O O . VAL A 1 102 ? 3.352 15.280 -10.512 1.00 43.06 102 VAL A O 1
ATOM 796 N N . ALA A 1 103 ? 3.811 13.517 -9.233 1.00 40.69 103 ALA A N 1
ATOM 797 C CA . ALA A 1 103 ? 5.167 13.351 -9.797 1.00 40.69 103 ALA A CA 1
ATOM 798 C C . ALA A 1 103 ? 5.498 12.030 -10.525 1.00 40.69 103 ALA A C 1
ATOM 800 O O . ALA A 1 103 ? 6.652 11.867 -10.914 1.00 40.69 103 ALA A O 1
ATOM 801 N N . GLN A 1 104 ? 4.559 11.090 -10.715 1.00 44.44 104 GLN A N 1
ATOM 802 C CA . GLN A 1 104 ? 4.836 9.787 -11.368 1.00 44.44 104 GLN A CA 1
ATOM 803 C C . GLN A 1 104 ? 6.035 9.010 -10.768 1.00 44.44 104 GLN A C 1
ATOM 805 O O . GLN A 1 104 ? 6.734 8.288 -11.476 1.00 44.44 104 GLN A O 1
ATOM 810 N N . LYS A 1 105 ? 6.320 9.148 -9.465 1.00 43.00 105 LYS A N 1
ATOM 811 C CA . LYS A 1 105 ? 7.420 8.407 -8.826 1.00 43.00 105 LYS A CA 1
ATOM 812 C C . LYS A 1 105 ? 6.894 7.136 -8.165 1.00 43.00 105 LYS A C 1
ATOM 814 O O . LYS A 1 105 ? 6.087 7.204 -7.243 1.00 43.00 105 LYS A O 1
ATOM 819 N N . GLN A 1 106 ? 7.368 5.988 -8.645 1.00 47.75 106 GLN A N 1
ATOM 820 C CA . GLN A 1 106 ? 7.181 4.677 -8.026 1.00 47.75 106 GLN A CA 1
ATOM 821 C C . GLN A 1 106 ? 8.121 4.570 -6.818 1.00 47.75 106 GLN A C 1
ATOM 823 O O . GLN A 1 106 ? 9.339 4.640 -6.975 1.00 47.75 106 GLN A O 1
ATOM 828 N N . LEU A 1 107 ? 7.572 4.436 -5.610 1.00 46.75 107 LEU A N 1
ATOM 829 C CA . LEU A 1 107 ? 8.360 4.129 -4.417 1.00 46.75 107 LEU A CA 1
ATOM 830 C C . LEU A 1 107 ? 8.194 2.639 -4.140 1.00 46.75 107 LEU A C 1
ATOM 832 O O . LEU A 1 107 ? 7.107 2.178 -3.790 1.00 46.75 107 LEU A O 1
ATOM 836 N N . GLY A 1 108 ? 9.260 1.868 -4.325 1.00 38.03 108 GLY A N 1
ATOM 837 C CA . GLY A 1 108 ? 9.276 0.502 -3.822 1.00 38.03 108 GLY A CA 1
ATOM 838 C C . GLY A 1 108 ? 9.471 0.526 -2.325 1.00 38.03 108 GLY A C 1
ATOM 839 O O . GLY A 1 108 ? 10.372 1.183 -1.810 1.00 38.03 108 GLY A O 1
ATOM 840 N N . LEU A 1 109 ? 8.614 -0.200 -1.628 1.00 44.41 109 LEU A N 1
ATOM 841 C CA . LEU A 1 109 ? 8.918 -0.639 -0.284 1.00 44.41 109 LEU A CA 1
ATOM 842 C C . LEU A 1 109 ? 9.255 -2.104 -0.352 1.00 44.41 109 LEU A C 1
ATOM 844 O O . LEU A 1 109 ? 8.368 -2.910 -0.638 1.00 44.41 109 LEU A O 1
ATOM 848 N N . ALA A 1 110 ? 10.473 -2.448 0.038 1.00 33.97 110 ALA A N 1
ATOM 849 C CA . ALA A 1 110 ? 10.552 -3.589 0.926 1.00 33.97 110 ALA A CA 1
ATOM 850 C C . ALA A 1 110 ? 10.059 -3.182 2.305 1.00 33.97 110 ALA A C 1
ATOM 852 O O . ALA A 1 110 ? 10.204 -2.025 2.711 1.00 33.97 110 ALA A O 1
ATOM 853 N N . CYS A 1 111 ? 9.427 -4.141 2.966 1.00 41.94 111 CYS A N 1
ATOM 854 C CA . CYS A 1 111 ? 9.035 -4.074 4.361 1.00 41.94 111 CYS A CA 1
ATOM 855 C C . CYS A 1 111 ? 10.187 -4.445 5.282 1.00 41.94 111 CYS A C 1
ATOM 857 O O . CYS A 1 111 ? 10.919 -5.391 4.913 1.00 41.94 111 CYS A O 1
#

Foldseek 3Di:
DDDDQEDAAPPAKWKWADDPQKIKTFGKPPGDEAPDFDDPVNVVVIDGPDMDIGNPLVVVLVVLVPDDCVRPWDHDPSHIYGCPVPDVSVSVVNNVSSVVNPPRGIGMHDD

Sequence (111 aa):
MINEDRIVFGMGTILVGTYALTLELMHIDPSAVIGETISKDFSDSMKVLKKATFKKMLSLADKLSQVSEGNPTFEHEGCIFDFTNYNEKSIEAVLKGVRFIVAQKQLGLAC

pLDDT: mean 76.26, std 13.89, range [33.97, 93.12]

Secondary structure (DSSP, 8-state):
-EETTEEETTSSEEEEEEETTEEEEEEEES---TTPPPPHHHHHH-EEEEEEEES-HHHHHHHHTT-BTTB-EEEETTEEEE-SS--HHHHHHHHHHHH-TTS---EEEE-

Radius of gyration: 12.76 Å; chains: 1; bounding box: 31×27×34 Å

Organism: NCBI:txid59845